Protein AF-A0A2T2SD79-F1 (afdb_monomer)

Radius of gyration: 13.49 Å; Cα contacts (8 Å, |Δi|>4): 38; chains: 1; bounding box: 31×28×32 Å

Solvent-accessible surface area (backbone atoms only — not comparable to full-atom values): 4992 Å² total; per-residue (Å²): 137,84,73,89,83,62,51,71,80,91,75,83,87,92,68,52,91,91,65,49,55,68,59,51,52,57,56,51,63,70,38,83,64,49,70,70,51,94,64,87,78,77,63,80,90,59,74,99,61,95,49,69,80,83,42,47,71,68,59,35,60,59,29,67,69,41,84,74,34,59,85,125

Secondary structure (DSSP, 8-state):
---TTS---S------TTTTHHHHH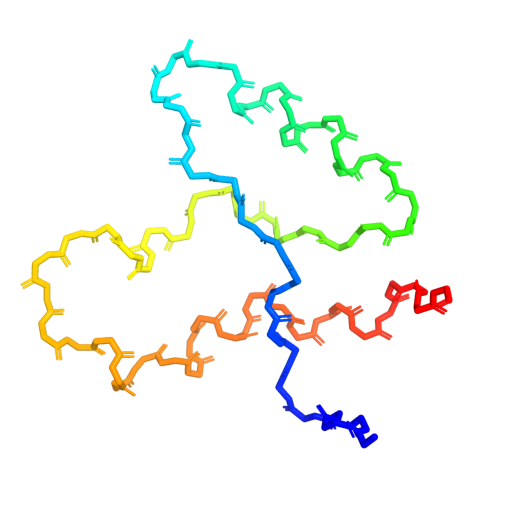HHHTT-TT----SSS---SSSS--TTTTTTHHHHHGGGTTGGGS---

Foldseek 3Di:
DDPPPFDDDPDDDDDDDVPCLVVVVVVQVVDQQDDDFPDSCPCLVPDDDPCNPVCVVVVSVSCNCVVVRDDD

pLDDT: mean 77.57, std 15.69, range [35.56, 93.38]

Sequence (72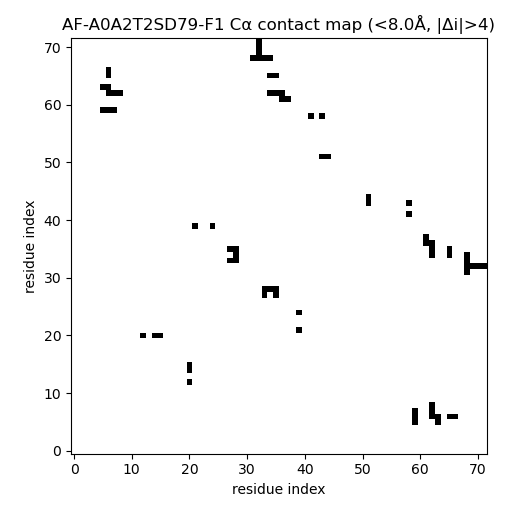 aa):
MHRTSDALPDFFVLGVAKGGTTSLHYYLRQHPALFLPYVKELHFFDADDERFSSDLDRYLRYFSDAGSCLAG

Structure (mmCIF, N/CA/C/O backbone):
data_AF-A0A2T2SD79-F1
#
_entry.id   AF-A0A2T2SD79-F1
#
loop_
_atom_site.group_PDB
_atom_site.id
_atom_site.type_symbol
_atom_site.label_atom_id
_atom_site.label_alt_id
_atom_site.label_comp_id
_atom_site.label_asym_id
_atom_site.label_entity_id
_atom_site.label_seq_id
_atom_site.pdbx_PDB_ins_code
_atom_site.Cartn_x
_atom_site.Cartn_y
_atom_site.Cartn_z
_atom_site.occupancy
_atom_site.B_iso_or_equiv
_atom_site.auth_seq_id
_atom_site.auth_comp_id
_atom_site.auth_asym_id
_atom_site.auth_atom_id
_atom_site.pdbx_PDB_model_num
ATOM 1 N N . MET A 1 1 ? -22.691 -8.438 -13.561 1.00 36.72 1 MET A N 1
ATOM 2 C CA . MET A 1 1 ? -21.735 -9.415 -14.125 1.00 36.72 1 MET A CA 1
ATOM 3 C C . MET A 1 1 ? -20.510 -9.414 -13.221 1.00 36.72 1 MET A C 1
ATOM 5 O O . MET A 1 1 ? -19.694 -8.516 -13.355 1.00 36.72 1 MET A O 1
ATOM 9 N N . HIS A 1 2 ? -20.418 -10.327 -12.250 1.00 42.62 2 HIS A N 1
ATOM 10 C CA . HIS A 1 2 ? -19.235 -10.438 -11.388 1.00 42.62 2 HIS A CA 1
ATOM 11 C C . HIS A 1 2 ? -18.248 -11.399 -12.050 1.00 42.62 2 HIS A C 1
ATOM 13 O O . HIS A 1 2 ? -18.523 -12.592 -12.155 1.00 42.62 2 HIS A O 1
ATOM 19 N N . ARG A 1 3 ? -17.127 -10.874 -12.553 1.00 42.50 3 ARG A N 1
ATOM 20 C CA . ARG A 1 3 ? -16.009 -11.692 -13.030 1.00 42.50 3 ARG A CA 1
ATOM 21 C C . ARG A 1 3 ? -15.199 -12.124 -11.808 1.00 42.50 3 ARG A C 1
ATOM 23 O O . ARG A 1 3 ? -14.238 -11.474 -11.427 1.00 42.50 3 ARG A O 1
ATOM 30 N N . THR A 1 4 ? -15.637 -13.197 -11.159 1.00 46.53 4 THR A N 1
ATOM 31 C CA . THR A 1 4 ? -14.926 -13.847 -10.051 1.00 46.53 4 THR A CA 1
ATOM 32 C C . THR A 1 4 ? -13.826 -14.745 -10.609 1.00 46.53 4 THR A C 1
ATOM 34 O O . THR A 1 4 ? -13.961 -15.968 -10.630 1.00 46.53 4 THR A O 1
ATOM 37 N N . SER A 1 5 ? -12.765 -14.144 -11.136 1.00 54.53 5 SER A N 1
ATOM 38 C CA . SER A 1 5 ? -11.554 -14.907 -11.468 1.00 54.53 5 SER A CA 1
ATOM 39 C C . SER A 1 5 ? -10.260 -14.104 -11.437 1.00 54.53 5 SER A C 1
ATOM 41 O O . SER A 1 5 ? -9.215 -14.729 -11.375 1.00 54.53 5 SER A O 1
ATOM 43 N N . ASP A 1 6 ? -10.321 -12.775 -11.335 1.00 61.91 6 ASP A N 1
ATOM 44 C CA . ASP A 1 6 ? -9.164 -11.923 -11.059 1.00 61.91 6 ASP A CA 1
ATOM 45 C C . ASP A 1 6 ? -9.640 -10.743 -10.203 1.00 61.91 6 ASP A C 1
ATOM 47 O O . ASP A 1 6 ? -10.380 -9.884 -10.686 1.00 61.91 6 ASP A O 1
ATOM 51 N N . ALA A 1 7 ? -9.305 -10.735 -8.911 1.00 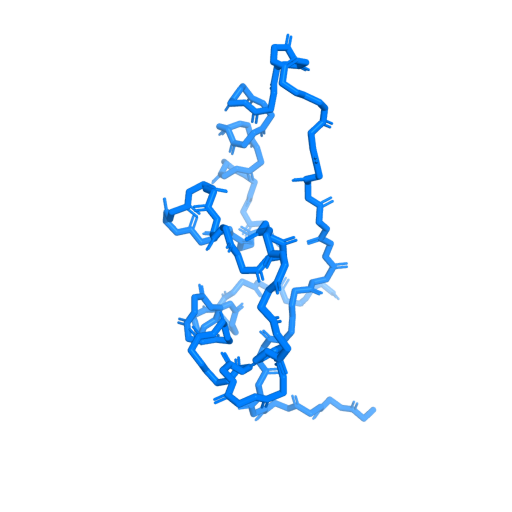73.75 7 ALA A N 1
ATOM 52 C CA . ALA A 1 7 ? -9.689 -9.657 -8.004 1.00 73.75 7 ALA A CA 1
ATOM 53 C C . ALA A 1 7 ? -8.892 -8.393 -8.352 1.00 73.75 7 ALA A C 1
ATOM 55 O O . ALA A 1 7 ? -7.755 -8.210 -7.918 1.00 73.75 7 ALA A O 1
ATOM 56 N N . LEU A 1 8 ? -9.475 -7.539 -9.191 1.00 85.19 8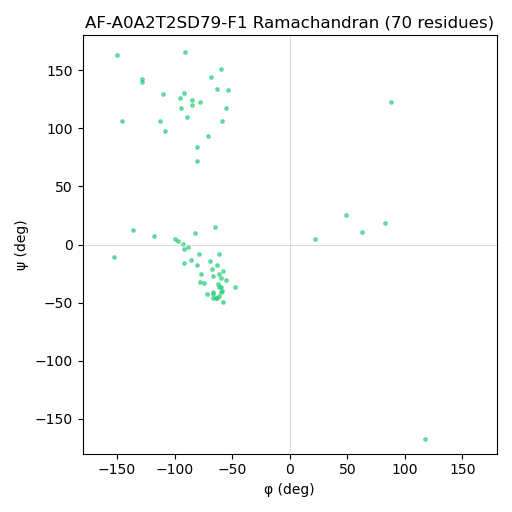 LEU A N 1
ATOM 57 C CA . LEU A 1 8 ? -8.930 -6.214 -9.450 1.00 85.19 8 LEU A CA 1
ATOM 58 C C . LEU A 1 8 ? -9.065 -5.348 -8.186 1.00 85.19 8 LEU A C 1
ATOM 60 O O . LEU A 1 8 ? -10.068 -5.466 -7.484 1.00 85.19 8 LEU A O 1
ATOM 64 N N . PRO A 1 9 ? -8.099 -4.462 -7.903 1.00 87.81 9 PRO A N 1
ATOM 65 C CA . PRO A 1 9 ? -8.249 -3.486 -6.831 1.00 87.81 9 PRO A CA 1
ATOM 66 C C . PRO A 1 9 ? -9.402 -2.515 -7.118 1.00 87.81 9 PRO A C 1
ATOM 68 O O . PRO A 1 9 ? -9.476 -1.945 -8.208 1.00 87.81 9 PRO A O 1
ATOM 71 N N . ASP A 1 10 ? -10.249 -2.265 -6.117 1.00 89.38 10 ASP A N 1
ATOM 72 C CA . ASP A 1 10 ? -11.343 -1.284 -6.203 1.00 89.38 10 ASP A CA 1
ATOM 73 C C . ASP A 1 10 ? -10.863 0.171 -6.061 1.00 89.38 10 ASP A C 1
ATOM 75 O O . ASP A 1 10 ? -11.514 1.105 -6.530 1.00 89.38 10 ASP A O 1
ATOM 79 N N . PHE A 1 11 ? -9.727 0.386 -5.390 1.00 89.81 11 PHE A N 1
ATOM 80 C CA . PHE A 1 11 ? -9.158 1.710 -5.146 1.00 89.81 11 PHE A CA 1
ATOM 81 C C . PHE A 1 11 ? -7.629 1.669 -5.051 1.00 89.81 11 PHE A C 1
ATOM 83 O O . PHE A 1 11 ? -7.023 0.623 -4.819 1.00 89.81 11 PHE A O 1
ATOM 90 N N . PHE A 1 12 ? -7.003 2.842 -5.184 1.00 90.19 12 PHE A N 1
ATOM 91 C CA . PHE A 1 12 ? -5.553 3.017 -5.114 1.00 90.19 12 PHE A CA 1
ATOM 92 C C . PHE A 1 12 ? -5.180 4.118 -4.119 1.00 90.19 12 PHE A C 1
ATOM 94 O O . PHE A 1 12 ? -5.829 5.162 -4.058 1.00 90.19 12 PHE A O 1
ATOM 101 N N . VAL A 1 13 ? -4.086 3.911 -3.380 1.00 90.25 13 VAL A N 1
ATOM 102 C CA . VAL A 1 13 ? -3.442 4.939 -2.549 1.00 90.25 13 VAL A CA 1
ATOM 103 C C . VAL A 1 13 ? -2.132 5.335 -3.227 1.00 90.25 13 VAL A C 1
ATOM 105 O O . VAL A 1 13 ? -1.133 4.642 -3.086 1.00 90.25 13 VAL A O 1
ATOM 108 N N . LEU A 1 14 ? -2.134 6.434 -3.986 1.00 88.00 14 LEU A N 1
ATOM 109 C CA . LEU A 1 14 ? -1.024 6.792 -4.887 1.00 88.00 14 LEU A CA 1
ATOM 110 C C . LEU A 1 14 ? 0.097 7.642 -4.256 1.00 88.00 14 LEU A C 1
ATOM 112 O O . LEU A 1 14 ? 1.060 7.976 -4.936 1.00 88.00 14 LEU A O 1
ATOM 116 N N . GLY A 1 15 ? -0.00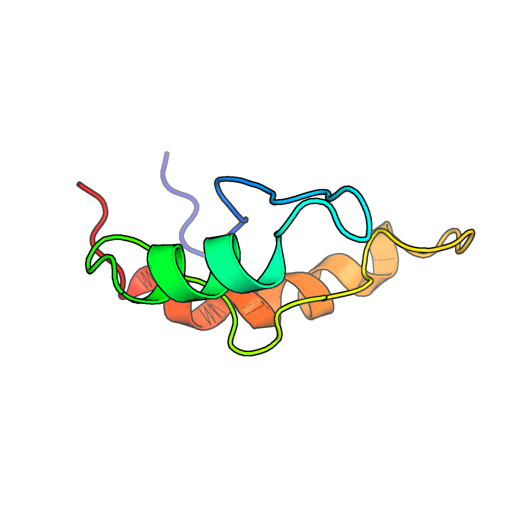3 8.037 -2.985 1.00 85.94 15 GLY A N 1
ATOM 117 C CA . GLY A 1 15 ? 0.956 8.972 -2.374 1.00 85.94 15 GLY A CA 1
ATOM 118 C C . GLY A 1 15 ? 0.312 10.282 -1.915 1.00 85.94 15 GLY A C 1
ATOM 119 O O . GLY A 1 15 ? -0.906 10.385 -1.822 1.00 85.94 15 GLY A O 1
ATOM 120 N N . VAL A 1 16 ? 1.077 11.326 -1.582 1.00 89.06 16 VAL A N 1
ATOM 121 C CA . VAL A 1 16 ? 2.502 11.574 -1.895 1.00 89.06 16 VAL A CA 1
ATOM 122 C C . VAL A 1 16 ? 3.492 11.061 -0.839 1.00 89.06 16 VAL A C 1
ATOM 124 O O . VAL A 1 16 ? 3.127 10.788 0.309 1.00 89.06 16 VAL A O 1
ATOM 127 N N . ALA A 1 17 ? 4.779 10.988 -1.199 1.00 85.75 17 ALA A N 1
ATOM 128 C CA . ALA A 1 17 ? 5.860 10.741 -0.246 1.00 85.75 17 ALA A CA 1
ATOM 129 C C . ALA A 1 17 ? 5.807 11.750 0.916 1.00 85.75 17 ALA A C 1
ATOM 131 O O . ALA A 1 17 ? 5.672 12.952 0.703 1.00 85.75 17 ALA A O 1
ATOM 132 N N . LYS A 1 18 ? 5.916 11.253 2.155 1.00 88.25 18 LYS A N 1
ATOM 133 C CA . LYS A 1 18 ? 5.740 12.031 3.402 1.00 88.25 18 LYS A CA 1
ATOM 134 C C . LYS A 1 18 ? 4.334 12.627 3.609 1.00 88.25 18 LYS A C 1
ATOM 136 O O . LYS A 1 18 ? 4.137 13.366 4.564 1.00 88.25 18 LYS A O 1
ATOM 141 N N . GLY A 1 19 ? 3.341 12.241 2.804 1.00 92.38 19 GLY A N 1
ATOM 142 C CA . GLY A 1 19 ? 1.931 12.620 2.968 1.00 92.38 19 GLY A CA 1
ATOM 143 C C . GLY A 1 19 ? 1.146 11.773 3.978 1.00 92.38 19 GLY A C 1
ATOM 144 O O . GLY A 1 19 ? -0.073 11.863 4.033 1.00 92.38 19 GLY A O 1
ATOM 145 N N . GLY A 1 20 ? 1.812 10.915 4.759 1.00 91.69 20 GLY A N 1
ATOM 146 C CA . GLY A 1 20 ? 1.149 10.079 5.767 1.00 91.69 20 GLY A CA 1
ATOM 147 C C . GLY A 1 20 ? 0.511 8.787 5.237 1.00 91.69 20 GLY A C 1
ATOM 148 O O . GLY A 1 20 ? -0.297 8.183 5.941 1.00 91.69 20 GLY A O 1
ATOM 149 N N . THR A 1 21 ? 0.890 8.310 4.044 1.00 91.81 21 THR A N 1
ATOM 150 C CA . THR A 1 21 ? 0.339 7.065 3.462 1.00 91.81 21 THR A CA 1
ATOM 151 C C . THR A 1 21 ? 0.571 5.827 4.326 1.00 91.81 21 THR A C 1
ATOM 153 O O . THR A 1 21 ? -0.257 4.923 4.332 1.00 91.81 21 THR A O 1
ATOM 156 N N . THR A 1 22 ? 1.648 5.792 5.116 1.00 90.44 22 THR A N 1
ATOM 157 C CA . THR A 1 22 ? 1.889 4.714 6.088 1.00 90.44 22 THR A CA 1
ATOM 158 C C . THR A 1 22 ? 0.814 4.671 7.174 1.00 90.44 22 THR A C 1
ATOM 160 O O . THR A 1 22 ? 0.286 3.598 7.457 1.00 90.44 22 THR A O 1
ATOM 163 N N . SER A 1 23 ? 0.456 5.822 7.754 1.00 93.38 23 SER A N 1
ATOM 164 C CA . SER A 1 23 ? -0.604 5.903 8.765 1.00 93.38 23 SER A CA 1
ATOM 165 C C . SER A 1 23 ? -1.968 5.576 8.159 1.00 93.38 23 SER A C 1
ATOM 167 O O . SER A 1 23 ? -2.727 4.810 8.743 1.00 93.38 23 SER A O 1
ATOM 169 N N . LEU A 1 24 ? -2.256 6.088 6.957 1.00 92.56 24 LEU A N 1
ATOM 170 C CA . LEU A 1 24 ? -3.484 5.765 6.228 1.00 92.56 24 LEU A CA 1
ATOM 171 C C . LEU A 1 24 ? -3.613 4.254 5.979 1.00 92.56 24 LEU A C 1
ATOM 173 O O . LEU A 1 24 ? -4.635 3.664 6.314 1.00 92.56 24 LEU A O 1
ATOM 177 N N . HIS A 1 25 ? -2.562 3.614 5.463 1.00 91.12 25 HIS A N 1
ATOM 178 C CA . HIS A 1 25 ? -2.526 2.168 5.241 1.00 91.12 25 HIS A CA 1
ATOM 179 C C . HIS A 1 25 ? -2.739 1.379 6.543 1.00 91.12 25 HIS A C 1
ATOM 181 O O . HIS A 1 25 ? -3.464 0.386 6.555 1.00 91.12 25 HIS A O 1
ATOM 187 N N . TYR A 1 26 ? -2.148 1.834 7.653 1.00 91.12 26 TYR A N 1
ATOM 188 C CA . TYR A 1 26 ? -2.351 1.225 8.968 1.00 91.12 26 TYR A CA 1
ATOM 189 C C . TYR A 1 26 ? -3.816 1.286 9.426 1.00 91.12 26 TYR A C 1
ATOM 191 O O . TYR A 1 26 ? -4.336 0.277 9.899 1.00 91.12 26 TYR A O 1
ATOM 199 N N . TYR A 1 27 ? -4.496 2.423 9.255 1.00 93.12 27 TYR A N 1
ATOM 200 C CA . TYR A 1 27 ? -5.906 2.558 9.636 1.00 93.12 27 TYR A CA 1
ATOM 201 C C . TYR A 1 27 ? -6.849 1.785 8.710 1.00 93.12 27 TYR A C 1
ATOM 203 O O . TYR A 1 27 ? -7.749 1.104 9.196 1.00 93.12 27 TYR A O 1
ATOM 211 N N . LEU A 1 28 ? -6.629 1.823 7.392 1.00 92.12 28 LEU A N 1
ATOM 212 C CA . LEU A 1 28 ? -7.466 1.096 6.429 1.00 92.12 28 LEU A CA 1
ATOM 213 C C . LEU A 1 28 ? -7.421 -0.419 6.657 1.00 92.12 28 LEU A C 1
ATOM 215 O O . LEU A 1 28 ? -8.454 -1.076 6.570 1.00 92.12 28 LEU A O 1
ATOM 219 N N . ARG A 1 29 ? -6.257 -0.967 7.035 1.00 89.19 29 ARG A N 1
ATOM 220 C CA . ARG A 1 29 ? -6.101 -2.396 7.363 1.00 89.19 29 ARG A CA 1
ATOM 221 C C . ARG A 1 29 ? -6.914 -2.869 8.566 1.00 89.19 29 ARG A C 1
ATOM 223 O O . ARG A 1 29 ? -7.070 -4.072 8.736 1.00 89.19 29 ARG A O 1
ATOM 230 N N . GLN A 1 30 ? -7.391 -1.962 9.413 1.00 90.69 30 GLN A N 1
ATOM 231 C CA . GLN A 1 30 ? -8.237 -2.314 10.556 1.00 90.69 30 GLN A CA 1
ATOM 232 C C . GLN A 1 30 ? -9.718 -2.398 10.177 1.00 90.69 30 GLN A C 1
ATOM 234 O O . GLN A 1 30 ? -10.521 -2.894 10.965 1.00 90.69 30 GLN A O 1
ATOM 239 N N . HIS A 1 31 ? -10.100 -1.901 8.998 1.00 89.44 31 HIS A N 1
ATOM 240 C CA . HIS A 1 31 ? -11.490 -1.881 8.582 1.00 89.44 31 HIS A CA 1
ATOM 241 C C . HIS A 1 31 ? -11.927 -3.276 8.095 1.00 89.44 31 HIS A C 1
ATOM 243 O O . HIS A 1 31 ? -11.353 -3.786 7.134 1.00 89.44 31 HIS A O 1
ATOM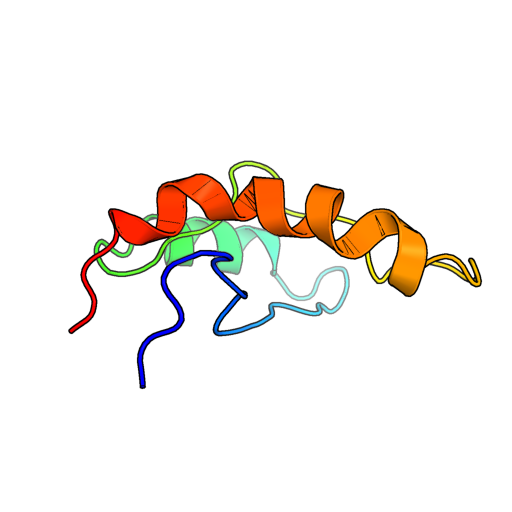 249 N N . PRO A 1 32 ? -12.967 -3.891 8.687 1.00 86.94 32 PRO A N 1
ATOM 250 C CA . PRO A 1 32 ? -13.318 -5.292 8.427 1.00 86.94 32 PRO A CA 1
ATOM 251 C C . PRO A 1 32 ? -13.832 -5.558 7.005 1.00 86.94 32 PRO A C 1
ATOM 253 O O . PRO A 1 32 ? -13.801 -6.695 6.545 1.00 86.94 32 PRO A O 1
ATOM 256 N N . ALA A 1 33 ? -14.308 -4.522 6.310 1.00 87.06 33 ALA A N 1
ATOM 257 C CA . ALA A 1 33 ? -14.796 -4.630 4.934 1.00 87.06 33 ALA A CA 1
ATOM 258 C C . ALA A 1 33 ? -13.723 -4.342 3.870 1.00 87.06 33 ALA A C 1
ATOM 260 O O . ALA A 1 33 ? -14.038 -4.345 2.687 1.00 87.06 33 ALA A O 1
ATOM 261 N N . LEU A 1 34 ? -12.481 -4.034 4.262 1.00 87.56 34 LEU A N 1
ATOM 262 C CA . LEU A 1 34 ? -11.414 -3.732 3.311 1.00 87.56 34 LEU A CA 1
ATOM 263 C C . LEU A 1 34 ? -10.379 -4.849 3.290 1.00 87.56 34 LEU A C 1
ATOM 265 O O . LEU A 1 34 ? -9.824 -5.225 4.322 1.00 87.56 34 LEU A O 1
ATOM 269 N N . PHE A 1 35 ? -10.062 -5.309 2.086 1.00 89.25 35 PHE A N 1
ATOM 270 C CA . PHE A 1 35 ? -8.859 -6.078 1.830 1.00 89.25 35 PHE A CA 1
ATOM 271 C C . PHE A 1 35 ? -7.732 -5.125 1.428 1.00 89.25 35 PHE A C 1
ATOM 273 O O . PHE A 1 35 ? -7.900 -4.297 0.534 1.00 89.25 35 PHE A O 1
ATOM 280 N N . LEU A 1 36 ? -6.570 -5.250 2.065 1.00 88.81 36 LEU A N 1
ATOM 281 C CA . LEU A 1 36 ? -5.340 -4.616 1.598 1.00 88.81 36 LEU A CA 1
ATOM 282 C C . LEU A 1 36 ? -4.244 -5.682 1.520 1.00 88.81 36 LEU A C 1
ATOM 284 O O . LEU A 1 36 ? -4.145 -6.509 2.434 1.00 88.81 36 LEU A O 1
ATOM 288 N N . PRO A 1 37 ? -3.395 -5.655 0.479 1.00 86.44 37 PRO A N 1
ATOM 289 C CA . PRO A 1 37 ? -2.272 -6.572 0.384 1.00 86.44 37 PRO A CA 1
ATOM 290 C C . PRO A 1 37 ? -1.334 -6.405 1.585 1.00 86.44 37 PRO A C 1
ATOM 292 O O . PRO A 1 37 ? -1.196 -5.328 2.170 1.00 86.44 37 PRO A O 1
ATOM 295 N N . TYR A 1 38 ? -0.645 -7.485 1.961 1.00 82.25 38 TYR A N 1
ATOM 296 C CA . TYR A 1 38 ? 0.317 -7.439 3.066 1.00 82.25 38 TYR A CA 1
ATOM 297 C C . TYR A 1 38 ? 1.449 -6.430 2.804 1.00 82.25 38 TYR A C 1
ATOM 299 O O . TYR A 1 38 ? 1.910 -5.750 3.726 1.00 82.25 38 TYR A O 1
ATOM 307 N N . VAL A 1 39 ? 1.873 -6.334 1.541 1.00 83.69 39 VAL A N 1
ATOM 308 C CA . VAL A 1 39 ? 2.902 -5.409 1.063 1.00 83.69 39 VAL A CA 1
ATOM 309 C C . VAL A 1 39 ? 2.261 -4.055 0.756 1.00 83.69 39 VAL A C 1
ATOM 311 O O . VAL A 1 39 ? 1.382 -3.971 -0.094 1.00 83.69 39 VAL A O 1
ATOM 314 N N . LYS A 1 40 ? 2.722 -2.997 1.438 1.00 78.06 40 LYS A N 1
ATOM 315 C CA . LYS A 1 40 ? 2.175 -1.633 1.306 1.00 78.06 40 LYS A CA 1
ATOM 316 C C . LYS A 1 40 ? 2.432 -1.010 -0.068 1.00 78.06 40 LYS A C 1
ATOM 318 O O . LYS A 1 40 ? 1.538 -0.392 -0.627 1.00 78.06 40 LYS A O 1
ATOM 323 N N . GLU A 1 41 ? 3.658 -1.127 -0.568 1.00 82.75 41 GLU A N 1
ATOM 324 C CA . GLU A 1 41 ? 4.085 -0.520 -1.832 1.00 82.75 41 GLU A CA 1
ATOM 325 C C . GLU A 1 41 ? 4.367 -1.640 -2.835 1.00 82.75 41 GLU A C 1
ATOM 327 O O . GLU A 1 41 ? 5.345 -2.375 -2.693 1.00 82.75 41 GLU A O 1
ATOM 332 N N . LEU A 1 42 ? 3.473 -1.821 -3.811 1.00 83.12 42 LEU A N 1
ATOM 333 C CA . LEU A 1 42 ? 3.590 -2.895 -4.805 1.00 83.12 42 LEU A CA 1
ATOM 334 C C . LEU A 1 42 ? 4.558 -2.551 -5.940 1.00 83.12 42 LEU A C 1
ATOM 336 O O . LEU A 1 42 ? 4.981 -3.455 -6.655 1.00 83.12 42 LEU A O 1
ATOM 340 N N . HIS A 1 43 ? 4.883 -1.265 -6.114 1.00 82.69 43 HIS A N 1
ATOM 341 C CA . HIS A 1 43 ? 5.797 -0.755 -7.142 1.00 82.69 43 HIS A CA 1
ATOM 342 C C . HIS A 1 43 ? 5.507 -1.284 -8.563 1.00 82.69 43 HIS A C 1
ATOM 344 O O . HIS A 1 43 ? 6.397 -1.343 -9.400 1.00 82.69 43 HIS A O 1
ATOM 350 N N . PHE A 1 44 ? 4.260 -1.683 -8.847 1.00 81.94 44 PHE A N 1
ATOM 351 C CA . PHE A 1 44 ? 3.861 -2.178 -10.168 1.00 81.94 44 PHE A CA 1
ATOM 352 C C . PHE A 1 44 ? 3.732 -1.039 -11.185 1.00 81.94 44 PHE A C 1
ATOM 354 O O . PHE A 1 44 ? 4.029 -1.219 -12.359 1.00 81.94 44 PHE A O 1
ATOM 361 N N . PHE A 1 45 ? 3.306 0.137 -10.719 1.00 81.94 45 PHE A N 1
ATOM 362 C CA . PHE A 1 45 ? 3.163 1.343 -11.537 1.00 81.94 45 PHE A CA 1
ATOM 363 C C . PHE A 1 45 ? 4.348 2.313 -11.391 1.00 81.94 45 PHE A C 1
ATOM 365 O O . PHE A 1 45 ? 4.317 3.400 -11.964 1.00 81.94 45 PHE A O 1
ATOM 372 N N . ASP A 1 46 ? 5.382 1.922 -10.639 1.00 76.50 46 ASP A N 1
ATOM 373 C CA . ASP A 1 46 ? 6.592 2.715 -10.448 1.00 76.50 46 ASP A CA 1
ATOM 374 C C . ASP A 1 46 ? 7.652 2.262 -11.468 1.00 76.50 46 ASP A C 1
ATOM 376 O O . ASP A 1 46 ? 8.130 1.134 -11.397 1.00 76.50 46 ASP A O 1
ATOM 380 N N . ALA A 1 47 ? 8.048 3.179 -12.358 1.00 63.84 47 ALA A N 1
ATOM 381 C CA . ALA A 1 47 ? 9.126 3.098 -13.361 1.00 63.84 47 ALA A CA 1
ATOM 382 C C . ALA A 1 47 ? 8.792 2.519 -14.758 1.00 63.84 47 ALA A C 1
ATOM 384 O O . ALA A 1 47 ? 8.358 1.382 -14.895 1.00 63.84 47 ALA A O 1
ATOM 385 N N . ASP A 1 48 ? 9.055 3.363 -15.771 1.00 61.19 48 ASP A N 1
ATOM 386 C CA . ASP A 1 48 ? 9.653 3.226 -17.125 1.00 61.19 48 ASP A CA 1
ATOM 387 C C . ASP A 1 48 ? 9.712 1.888 -17.904 1.00 61.19 48 ASP A C 1
ATOM 389 O O . ASP A 1 48 ? 10.300 1.854 -18.986 1.00 61.19 48 ASP A O 1
ATOM 393 N N . ASP A 1 49 ? 9.139 0.785 -17.431 1.00 57.31 49 ASP A N 1
ATOM 394 C CA . ASP A 1 49 ? 9.208 -0.511 -18.109 1.00 57.31 49 ASP A CA 1
ATOM 395 C C . ASP A 1 49 ? 7.956 -0.711 -18.982 1.00 57.31 49 ASP A C 1
ATOM 397 O O . ASP A 1 49 ? 6.823 -0.673 -18.502 1.00 57.31 49 ASP A O 1
ATOM 401 N N . GLU A 1 50 ? 8.134 -0.998 -20.275 1.00 58.06 50 GLU A N 1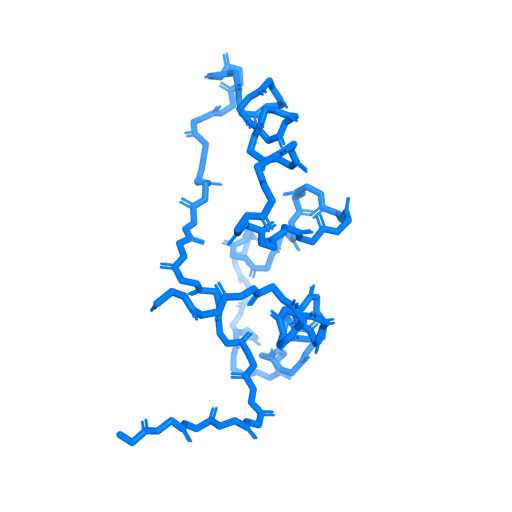
ATOM 402 C CA . GLU A 1 50 ? 7.052 -1.298 -21.238 1.00 58.06 50 GLU A CA 1
ATOM 403 C C . GLU A 1 50 ? 6.283 -2.610 -20.915 1.00 58.06 50 GLU A C 1
ATOM 405 O O . GLU A 1 50 ? 5.558 -3.160 -21.745 1.00 58.06 50 GLU A O 1
ATOM 410 N N . ARG A 1 51 ? 6.434 -3.150 -19.699 1.00 58.72 51 ARG A N 1
ATOM 411 C CA . ARG A 1 51 ? 6.048 -4.508 -19.287 1.00 58.72 51 ARG A CA 1
ATOM 412 C C . ARG A 1 51 ? 4.699 -4.617 -18.587 1.00 58.72 51 ARG A C 1
ATOM 414 O O . ARG A 1 51 ? 4.332 -5.735 -18.219 1.00 58.72 51 ARG A O 1
ATOM 421 N N . PHE A 1 52 ? 3.945 -3.524 -18.446 1.00 63.50 52 PHE A N 1
ATOM 422 C CA . PHE A 1 52 ? 2.645 -3.500 -17.751 1.00 63.50 52 PHE A CA 1
ATOM 423 C C . PHE A 1 52 ? 1.697 -4.638 -18.167 1.00 63.50 52 PHE A C 1
ATOM 425 O O . PHE A 1 52 ? 0.978 -5.185 -17.336 1.00 63.50 52 PHE A O 1
ATOM 432 N N . SER A 1 53 ? 1.705 -5.023 -19.448 1.00 61.69 53 SER A N 1
ATOM 433 C CA . SER A 1 53 ? 0.842 -6.084 -19.980 1.00 61.69 53 SER A CA 1
ATOM 434 C C . SER A 1 53 ? 1.323 -7.499 -19.650 1.00 61.69 53 SER A C 1
ATOM 436 O O . SER A 1 53 ? 0.503 -8.395 -19.475 1.00 61.69 53 SER A O 1
ATOM 438 N N . SER A 1 54 ? 2.637 -7.713 -19.549 1.00 64.94 54 SER A N 1
ATOM 439 C CA . SER A 1 54 ? 3.229 -9.044 -19.348 1.00 64.94 54 SER A CA 1
ATOM 440 C C . SER A 1 54 ? 3.153 -9.549 -17.905 1.00 64.94 54 SER A C 1
ATOM 442 O O . SER A 1 54 ? 3.485 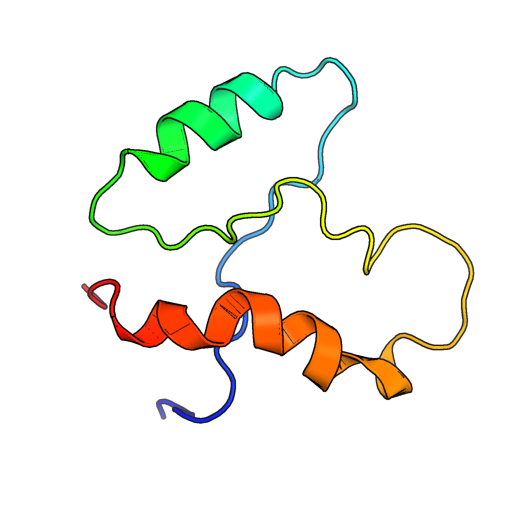-10.701 -17.639 1.00 64.94 54 SER A O 1
ATOM 444 N N . ASP A 1 55 ? 2.724 -8.693 -16.978 1.00 77.12 55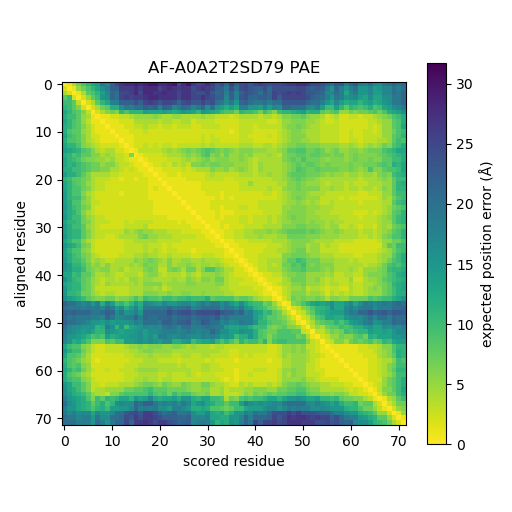 ASP A N 1
ATOM 445 C CA . ASP A 1 55 ? 2.930 -8.906 -15.549 1.00 77.12 55 ASP A CA 1
ATOM 446 C C . ASP A 1 55 ? 1.687 -8.613 -14.686 1.00 77.12 55 ASP A C 1
ATOM 448 O O . ASP A 1 55 ? 1.743 -8.576 -13.454 1.00 77.12 55 ASP A O 1
ATOM 452 N N . LEU A 1 56 ? 0.530 -8.455 -15.334 1.00 82.94 56 LEU A N 1
ATOM 453 C CA . LEU A 1 56 ? -0.746 -8.222 -14.661 1.00 82.94 56 LEU A CA 1
ATOM 454 C C . LEU A 1 56 ? -1.104 -9.372 -13.708 1.00 82.94 56 LEU A C 1
ATOM 456 O O . LEU A 1 56 ? -1.508 -9.123 -12.578 1.00 82.94 56 LEU A O 1
ATOM 460 N N . ASP A 1 57 ? -0.871 -10.626 -14.096 1.00 84.50 57 ASP A N 1
ATOM 461 C CA . ASP A 1 57 ? -1.148 -11.781 -13.229 1.00 84.50 57 ASP A CA 1
ATOM 462 C C . ASP A 1 57 ? -0.304 -11.755 -11.945 1.00 84.50 57 ASP A C 1
ATOM 464 O O . ASP A 1 57 ? -0.758 -12.160 -10.874 1.00 84.50 57 ASP A O 1
ATOM 468 N N . ARG A 1 58 ? 0.940 -11.256 -12.016 1.00 83.75 58 ARG A N 1
ATOM 469 C CA . ARG A 1 58 ? 1.788 -11.085 -10.827 1.00 83.75 58 ARG A CA 1
ATOM 470 C C . ARG A 1 58 ? 1.218 -10.028 -9.900 1.00 83.75 58 ARG A C 1
ATOM 472 O O . ARG A 1 58 ? 1.229 -10.234 -8.690 1.00 83.75 58 ARG A O 1
ATOM 479 N N . TYR A 1 59 ? 0.719 -8.937 -10.465 1.00 86.12 59 TYR A N 1
ATOM 480 C CA . TYR A 1 59 ? 0.046 -7.890 -9.715 1.00 86.12 59 TYR A CA 1
ATOM 481 C C . TYR A 1 59 ? -1.244 -8.396 -9.051 1.00 86.12 59 TYR A C 1
ATOM 483 O O . TYR A 1 59 ? -1.450 -8.192 -7.857 1.00 86.12 59 TYR A O 1
ATOM 491 N N . LEU A 1 60 ? -2.075 -9.138 -9.784 1.00 87.00 60 LEU A N 1
ATOM 492 C CA . LEU A 1 60 ? -3.351 -9.661 -9.289 1.00 87.00 60 LEU A CA 1
ATOM 493 C C . LEU A 1 60 ? -3.188 -10.710 -8.185 1.00 87.00 60 LEU A C 1
ATOM 495 O O . LEU A 1 60 ? -4.039 -10.808 -7.302 1.00 87.00 60 LEU A O 1
ATOM 499 N N . ARG A 1 61 ? -2.065 -11.441 -8.152 1.00 85.94 61 ARG A N 1
ATOM 500 C CA . ARG A 1 61 ? -1.743 -12.364 -7.048 1.00 85.94 61 ARG A CA 1
ATOM 501 C C . ARG A 1 61 ? -1.680 -11.689 -5.677 1.00 85.94 61 ARG A C 1
ATOM 503 O O . ARG A 1 61 ? -1.886 -12.370 -4.680 1.00 85.94 61 ARG A O 1
ATOM 510 N N . TYR A 1 62 ? -1.443 -10.379 -5.594 1.00 86.62 62 TYR A N 1
ATOM 511 C CA . TYR A 1 62 ? -1.517 -9.660 -4.316 1.00 86.62 62 TYR A CA 1
ATOM 512 C C . TYR A 1 62 ? -2.948 -9.537 -3.766 1.00 86.62 62 TYR A C 1
ATOM 514 O O . TYR A 1 62 ? -3.115 -9.219 -2.589 1.00 86.62 62 TYR A O 1
ATOM 522 N N . PHE A 1 63 ? -3.960 -9.803 -4.596 1.00 87.19 63 PHE A N 1
ATOM 523 C CA . PHE A 1 63 ? -5.381 -9.640 -4.293 1.00 87.19 63 PHE A CA 1
ATOM 524 C C . PHE A 1 63 ? -6.168 -10.958 -4.346 1.00 87.19 63 PHE A C 1
ATOM 526 O O . PHE A 1 63 ? -7.387 -10.937 -4.207 1.00 87.19 63 PHE A O 1
ATOM 533 N N . SER A 1 64 ? -5.508 -12.114 -4.495 1.00 83.94 64 SER A N 1
ATOM 534 C CA . SER A 1 64 ? -6.183 -13.422 -4.606 1.00 83.94 64 SER A CA 1
ATOM 535 C C . SER A 1 64 ? -7.123 -13.730 -3.437 1.00 83.94 64 SER A C 1
ATOM 537 O O . SER A 1 64 ? -8.142 -14.393 -3.617 1.00 83.94 64 SER A O 1
ATOM 539 N N . ASP A 1 65 ? -6.802 -13.207 -2.255 1.00 79.75 65 ASP A N 1
ATOM 540 C CA . ASP A 1 65 ? -7.539 -13.461 -1.017 1.00 79.75 65 ASP A CA 1
ATOM 541 C C . ASP A 1 65 ? -8.648 -12.422 -0.762 1.00 79.75 65 ASP A C 1
ATOM 543 O O . ASP A 1 65 ? -9.432 -12.564 0.181 1.00 79.75 65 ASP A O 1
ATOM 547 N N . ALA A 1 66 ? -8.767 -11.400 -1.622 1.00 79.00 66 ALA A N 1
ATOM 548 C CA . ALA A 1 66 ? -9.761 -10.334 -1.495 1.00 79.00 66 ALA A CA 1
ATOM 549 C C . ALA A 1 66 ? -11.205 -10.850 -1.558 1.00 79.00 66 ALA A C 1
ATOM 551 O O . ALA A 1 66 ? -12.090 -10.257 -0.950 1.00 79.00 66 ALA A O 1
ATOM 552 N N . GLY A 1 67 ? -11.443 -12.000 -2.204 1.00 65.56 67 GLY A N 1
ATOM 553 C CA . GLY A 1 67 ? -12.760 -12.649 -2.261 1.00 65.56 67 GLY A CA 1
ATOM 554 C C . GLY A 1 67 ? -13.330 -13.080 -0.900 1.00 65.56 67 GLY A C 1
ATOM 555 O O . GLY A 1 67 ? -14.487 -13.486 -0.832 1.00 65.56 67 GLY A O 1
ATOM 556 N N . SER A 1 68 ? -12.540 -12.996 0.176 1.00 63.03 68 SER A N 1
ATOM 557 C CA . SER A 1 68 ? -12.980 -13.244 1.555 1.00 63.03 68 SER A CA 1
ATOM 558 C C . SER A 1 68 ? -13.466 -11.991 2.297 1.00 63.03 68 SER A C 1
ATOM 560 O O . SER A 1 68 ? -14.146 -12.114 3.318 1.00 63.03 68 SER A O 1
ATOM 562 N N . CYS A 1 69 ? -13.161 -10.790 1.796 1.00 60.41 69 CYS A N 1
ATOM 563 C CA . CYS A 1 69 ? -13.650 -9.539 2.363 1.00 60.41 69 CYS A CA 1
ATOM 564 C C . CYS A 1 69 ? -15.036 -9.244 1.781 1.00 60.41 69 CYS A C 1
ATOM 566 O O . CYS A 1 69 ? -15.230 -9.261 0.569 1.00 60.41 69 CYS A O 1
ATOM 568 N N . LEU A 1 70 ? -16.019 -9.058 2.664 1.00 47.56 70 LEU A N 1
ATOM 569 C CA . LEU A 1 70 ? -17.433 -8.989 2.302 1.00 47.56 70 LEU A CA 1
ATOM 570 C C . LEU A 1 70 ? -17.691 -7.907 1.245 1.00 47.56 70 LEU A C 1
ATOM 572 O O . LEU A 1 70 ? -17.531 -6.718 1.515 1.00 47.56 70 LEU A O 1
ATOM 576 N N . ALA A 1 71 ? -18.166 -8.346 0.077 1.00 43.50 71 ALA A N 1
ATOM 577 C CA . ALA A 1 71 ? -18.994 -7.524 -0.789 1.00 43.50 71 ALA A CA 1
ATOM 578 C C . ALA A 1 71 ? -20.236 -7.125 0.021 1.00 43.50 71 ALA A C 1
ATOM 580 O O . ALA A 1 71 ? -21.069 -7.979 0.341 1.00 43.50 71 ALA A O 1
ATOM 581 N N . GLY A 1 72 ? -20.291 -5.861 0.439 1.00 35.56 72 GLY A N 1
ATOM 582 C CA . GLY A 1 72 ? -21.531 -5.242 0.906 1.00 35.56 72 GLY A CA 1
ATOM 583 C C . GLY A 1 72 ? -22.523 -5.086 -0.235 1.00 35.56 72 GLY A C 1
ATOM 584 O O . GLY A 1 72 ? -22.067 -4.863 -1.379 1.00 35.56 72 GLY A O 1
#

Mean predicted aligned error: 7.86 Å